Protein AF-C6IY43-F1 (afdb_monomer_lite)

Radius of gyration: 38.21 Å; chains: 1; bounding box: 103×56×92 Å

Sequence (155 aa):
MPYDRLEKKTLSSIKALTKLIGGIILEKQLAFQPDYVPDAKRKASYWRTARRNIKKHWQLHLLVIPPILFFLIFKYYPMLNAVLAFKDYNVIKGIWGSPWVGFKHFRLFFENPQFWTLVKNTIFLSGYLILAGFPIPIILALIGAFSGIFLPKQR

Secondary structure (DSSP, 8-state):
--SHHHHHHHHHHHHHHHHHHHHHHHHHHHS--------GGGGGGHHHHHHHHHHHTHHHHHHHHHHHHHHIIIIIHHHHGGGGGGB---TTTHHHHSPB-TTHHHHHHHTSTTHHHHHHHHHHHHHHHHHHHTHHHHHHHHHHHHHTTSS----

pLDDT: mean 80.48, std 13.85, range [53.03, 97.75]

Structure (mmCIF, N/CA/C/O backbone):
data_AF-C6IY43-F1
#
_entry.id   AF-C6IY43-F1
#
loop_
_atom_site.group_PDB
_atom_site.id
_atom_site.type_symbol
_atom_site.label_atom_id
_atom_site.label_alt_id
_atom_site.label_comp_id
_atom_site.label_asym_id
_atom_site.label_entity_id
_atom_site.label_seq_id
_atom_site.pdbx_PDB_ins_code
_atom_site.Cartn_x
_atom_site.Cartn_y
_atom_site.Cartn_z
_atom_site.occupancy
_atom_site.B_iso_or_equiv
_atom_site.auth_seq_id
_atom_site.auth_comp_id
_atom_site.auth_asym_id
_atom_site.auth_atom_id
_atom_site.pdbx_PDB_model_num
ATOM 1 N N . MET A 1 1 ? -64.300 6.249 -67.437 1.00 59.88 1 MET A N 1
ATOM 2 C CA . MET A 1 1 ? -63.393 5.217 -66.884 1.00 59.88 1 MET A CA 1
ATOM 3 C C . MET A 1 1 ? -61.925 5.614 -67.104 1.00 59.88 1 MET A C 1
ATOM 5 O O . MET A 1 1 ? -61.416 5.362 -68.189 1.00 59.88 1 MET A O 1
ATOM 9 N N . PRO A 1 2 ? -61.258 6.286 -66.139 1.00 59.59 2 PRO A N 1
ATOM 10 C CA . PRO A 1 2 ? -59.848 6.690 -66.263 1.00 59.59 2 PRO A CA 1
ATOM 11 C C . PRO A 1 2 ? -58.907 6.211 -65.129 1.00 59.59 2 PRO A C 1
ATOM 13 O O . PRO A 1 2 ? -57.727 6.545 -65.162 1.00 59.59 2 PRO A O 1
ATOM 16 N N . TYR A 1 3 ? -59.380 5.429 -64.149 1.00 57.50 3 TYR A N 1
ATOM 17 C CA . TYR A 1 3 ? -58.562 5.004 -62.995 1.00 57.50 3 TYR A CA 1
ATOM 18 C C . TYR A 1 3 ? -57.703 3.747 -63.252 1.00 57.50 3 TYR A C 1
ATOM 20 O O . TYR A 1 3 ? -56.604 3.628 -62.719 1.00 57.50 3 TYR A O 1
ATOM 28 N N . ASP A 1 4 ? -58.128 2.870 -64.161 1.00 67.50 4 ASP A N 1
ATOM 29 C CA . ASP A 1 4 ? -57.517 1.551 -64.411 1.00 67.50 4 ASP A CA 1
ATOM 30 C C . ASP A 1 4 ? -56.096 1.627 -65.033 1.00 67.50 4 ASP A C 1
ATOM 32 O O . ASP A 1 4 ? -55.223 0.783 -64.817 1.00 67.50 4 ASP A O 1
ATOM 36 N N . ARG A 1 5 ? -55.800 2.699 -65.790 1.00 68.38 5 ARG A N 1
ATOM 37 C CA . ARG A 1 5 ? -54.447 2.933 -66.343 1.00 68.38 5 ARG A CA 1
ATOM 38 C C . ARG A 1 5 ? -53.449 3.443 -65.306 1.00 68.38 5 ARG A C 1
ATOM 40 O O . ARG A 1 5 ? -52.252 3.205 -65.469 1.00 68.38 5 ARG A O 1
ATOM 47 N N . LEU A 1 6 ? -53.915 4.144 -64.272 1.00 65.31 6 LEU A N 1
ATOM 48 C CA . LEU A 1 6 ? -53.042 4.656 -63.215 1.00 65.31 6 LEU A CA 1
ATOM 49 C C . LEU A 1 6 ? -52.572 3.510 -62.313 1.00 65.31 6 LEU A C 1
ATOM 51 O O . LEU A 1 6 ? -51.387 3.443 -62.003 1.00 65.31 6 LEU A O 1
ATOM 55 N N . GLU A 1 7 ? -53.452 2.553 -62.014 1.00 72.56 7 GLU A N 1
ATOM 56 C CA . GLU A 1 7 ? -53.142 1.379 -61.191 1.00 72.56 7 GLU A CA 1
ATOM 57 C C . GLU A 1 7 ? -52.120 0.438 -61.849 1.00 72.56 7 GLU A C 1
ATOM 59 O O . GLU A 1 7 ? -51.151 0.009 -61.226 1.00 72.56 7 GLU A O 1
ATOM 64 N N . LYS A 1 8 ? -52.240 0.176 -63.156 1.00 72.88 8 LYS A N 1
ATOM 65 C CA . LYS A 1 8 ? -51.254 -0.663 -63.865 1.00 72.88 8 LYS A CA 1
ATOM 66 C C . LYS A 1 8 ? -49.865 -0.020 -63.908 1.00 72.88 8 LYS A C 1
ATOM 68 O O . LYS A 1 8 ? -48.855 -0.721 -63.813 1.00 72.88 8 LYS A O 1
ATOM 73 N N . LYS A 1 9 ? -49.799 1.313 -64.014 1.00 72.19 9 LYS A N 1
ATOM 74 C CA . LYS A 1 9 ? -48.530 2.056 -64.021 1.00 72.19 9 LYS A CA 1
ATOM 75 C C . LYS A 1 9 ? -47.888 2.077 -62.630 1.00 72.19 9 LYS A C 1
ATOM 77 O O . LYS A 1 9 ? -46.685 1.842 -62.531 1.00 72.19 9 LYS A O 1
ATOM 82 N N . THR A 1 10 ? -48.670 2.269 -61.565 1.00 75.00 10 THR A N 1
ATOM 83 C CA . THR A 1 10 ? -48.164 2.216 -60.183 1.00 75.00 10 THR A CA 1
ATOM 84 C C . THR A 1 10 ? -47.710 0.811 -59.801 1.00 75.00 10 THR A C 1
ATOM 86 O O . THR A 1 10 ? -46.623 0.664 -59.250 1.00 75.00 10 THR A O 1
ATOM 89 N N . LEU A 1 11 ? -48.451 -0.235 -60.174 1.00 74.69 11 LEU A N 1
ATOM 90 C CA . LEU A 1 11 ? -48.066 -1.627 -59.919 1.00 74.69 11 LEU A CA 1
ATOM 91 C C . LEU A 1 11 ? -46.779 -2.029 -60.654 1.00 74.69 11 LEU A C 1
ATOM 93 O O . LEU A 1 11 ? -45.946 -2.743 -60.093 1.00 74.69 11 LEU A O 1
ATOM 97 N N . SER A 1 12 ? -46.574 -1.537 -61.880 1.00 75.69 12 SER A N 1
ATOM 98 C CA . SER A 1 12 ? -45.318 -1.738 -62.615 1.00 75.69 12 SER A CA 1
ATOM 99 C C . SER A 1 12 ? -44.142 -1.040 -61.929 1.00 75.69 12 SER A C 1
ATOM 101 O O . SER A 1 12 ? -43.067 -1.628 -61.814 1.00 75.69 12 SER A O 1
ATOM 103 N N . SER A 1 13 ? -44.334 0.188 -61.440 1.00 74.06 13 SER A N 1
ATOM 104 C CA . SER A 1 13 ? -43.310 0.914 -60.680 1.00 74.06 13 SER A CA 1
ATOM 105 C C . SER A 1 13 ? -43.016 0.254 -59.331 1.00 74.06 13 SER A C 1
ATOM 107 O O . SER A 1 13 ? -41.853 0.139 -58.961 1.00 74.06 13 SER A O 1
ATOM 109 N N . ILE A 1 14 ? -44.030 -0.260 -58.629 1.00 73.06 14 ILE A N 1
ATOM 110 C CA . ILE A 1 14 ? -43.859 -0.992 -57.365 1.00 73.06 14 ILE A CA 1
ATOM 111 C C . ILE A 1 14 ? -43.086 -2.294 -57.596 1.00 73.06 14 ILE A C 1
ATOM 113 O O . ILE A 1 14 ? -42.147 -2.566 -56.849 1.00 73.06 14 ILE A O 1
ATOM 117 N N . LYS A 1 15 ? -43.404 -3.063 -58.650 1.00 75.56 15 LYS A N 1
ATOM 118 C CA . LYS A 1 15 ? -42.640 -4.265 -59.044 1.00 75.56 15 LYS A CA 1
ATOM 119 C C . LYS A 1 15 ? -41.202 -3.943 -59.441 1.00 75.56 15 LYS A C 1
ATOM 121 O O . LYS A 1 15 ? -40.290 -4.689 -59.092 1.00 75.56 15 LYS A O 1
ATOM 126 N N . ALA A 1 16 ? -40.985 -2.839 -60.155 1.00 77.94 16 ALA A N 1
ATOM 127 C CA . ALA A 1 16 ? -39.644 -2.390 -60.513 1.00 77.94 16 ALA A CA 1
ATOM 128 C C . ALA A 1 16 ? -38.839 -2.008 -59.264 1.00 77.94 16 ALA A C 1
ATOM 130 O O . ALA A 1 16 ? -37.708 -2.458 -59.119 1.00 77.94 16 ALA A O 1
ATOM 131 N N . LEU A 1 17 ? -39.436 -1.269 -58.323 1.00 71.69 17 LEU A N 1
ATOM 132 C CA . LEU A 1 17 ? -38.800 -0.893 -57.059 1.00 71.69 17 LEU A CA 1
ATOM 133 C C . LEU A 1 17 ? -38.534 -2.101 -56.154 1.00 71.69 17 LEU A C 1
ATOM 135 O O . LEU A 1 17 ? -37.454 -2.186 -55.584 1.00 71.69 17 LEU A O 1
ATOM 139 N N . THR A 1 18 ? -39.445 -3.076 -56.071 1.00 71.50 18 THR A N 1
ATOM 140 C CA . THR A 1 18 ? -39.188 -4.327 -55.327 1.00 71.50 18 THR A CA 1
ATOM 141 C C . THR A 1 18 ? -38.091 -5.163 -55.975 1.00 71.50 18 THR A C 1
ATOM 143 O O . THR A 1 18 ? -37.286 -5.751 -55.259 1.00 71.50 18 THR A O 1
ATOM 146 N N . LYS A 1 19 ? -37.989 -5.179 -57.309 1.00 76.62 19 LYS A N 1
ATOM 147 C CA . LYS A 1 19 ? -36.890 -5.849 -58.020 1.00 76.62 19 LYS A CA 1
ATOM 148 C C . LYS A 1 19 ? -35.551 -5.126 -57.836 1.00 76.62 19 LYS A C 1
ATOM 150 O O . LYS A 1 19 ? -34.524 -5.786 -57.736 1.00 76.62 19 LYS A O 1
ATOM 155 N N . LEU A 1 20 ? -35.559 -3.795 -57.756 1.00 75.94 20 LEU A N 1
ATOM 156 C CA . LEU A 1 20 ? -34.362 -2.966 -57.582 1.00 75.94 20 LEU A CA 1
ATOM 157 C C . LEU A 1 20 ? -33.853 -3.022 -56.129 1.00 75.94 20 LEU A C 1
ATOM 159 O O . LEU A 1 20 ? -32.679 -3.292 -55.901 1.00 75.94 20 LEU A O 1
ATOM 163 N N . ILE A 1 21 ? -34.748 -2.890 -55.143 1.00 70.12 21 ILE A N 1
ATOM 164 C CA . ILE A 1 21 ? -34.440 -3.069 -53.713 1.00 70.12 21 ILE A CA 1
ATOM 165 C C . ILE A 1 21 ? -34.032 -4.524 -53.436 1.00 70.12 21 ILE A C 1
ATOM 167 O O . ILE A 1 21 ? -33.024 -4.766 -52.777 1.00 70.12 21 ILE A O 1
ATOM 171 N N . GLY A 1 22 ? -34.766 -5.494 -53.991 1.00 68.12 22 GLY A N 1
ATOM 172 C CA . GLY A 1 22 ? -34.447 -6.918 -53.886 1.00 68.12 22 GLY A CA 1
ATOM 173 C C . GLY A 1 22 ? -33.104 -7.273 -54.525 1.00 68.12 22 GLY A C 1
ATOM 174 O O . GLY A 1 22 ? -32.345 -8.029 -53.930 1.00 68.12 22 GLY A O 1
ATOM 175 N N . GLY A 1 23 ? -32.767 -6.680 -55.676 1.00 67.69 23 GLY A N 1
ATOM 176 C CA . GLY A 1 23 ? -31.478 -6.862 -56.351 1.00 67.69 23 GLY A CA 1
ATOM 177 C C . GLY A 1 23 ? -30.293 -6.314 -55.553 1.00 67.69 23 GLY A C 1
ATOM 178 O O . GLY A 1 23 ? -29.275 -6.989 -55.452 1.00 67.69 23 GLY A O 1
ATOM 179 N N . ILE A 1 24 ? -30.445 -5.153 -54.905 1.00 64.94 24 ILE A N 1
ATOM 180 C CA . ILE A 1 24 ? -29.403 -4.567 -54.040 1.00 64.94 24 ILE A CA 1
ATOM 181 C C . ILE A 1 24 ? -29.195 -5.405 -52.766 1.00 64.94 24 ILE A C 1
ATOM 183 O O . ILE A 1 24 ? -28.064 -5.567 -52.304 1.00 64.94 24 ILE A O 1
ATOM 187 N N . ILE A 1 25 ? -30.270 -5.959 -52.193 1.00 64.25 25 ILE A N 1
ATOM 188 C CA . ILE A 1 25 ? -30.193 -6.829 -51.009 1.00 64.25 25 ILE A CA 1
ATOM 189 C C . ILE A 1 25 ? -29.580 -8.194 -51.371 1.00 64.25 25 ILE A C 1
ATOM 191 O O . ILE A 1 25 ? -28.762 -8.705 -50.605 1.00 64.25 25 ILE A O 1
ATOM 195 N N . LEU A 1 26 ? -29.908 -8.758 -52.544 1.00 61.22 26 LEU A N 1
ATOM 196 C CA . LEU A 1 26 ? -29.328 -10.021 -53.022 1.00 61.22 26 LEU A CA 1
ATOM 197 C C . LEU A 1 26 ? -27.845 -9.883 -53.406 1.00 61.22 26 LEU A C 1
ATOM 199 O O . LEU A 1 26 ? -27.054 -10.757 -53.060 1.00 61.22 26 LEU A O 1
ATOM 203 N N . GLU A 1 27 ? -27.440 -8.789 -54.063 1.00 61.12 27 GLU A N 1
ATOM 204 C CA . GLU A 1 27 ? -26.022 -8.543 -54.375 1.00 61.12 27 GLU A CA 1
ATOM 205 C C . GLU A 1 27 ? -25.181 -8.361 -53.109 1.00 61.12 27 GLU A C 1
ATOM 207 O O . GLU A 1 27 ? -24.091 -8.925 -53.004 1.00 61.12 27 GLU A O 1
ATOM 212 N N . LYS A 1 28 ? -25.695 -7.637 -52.103 1.00 59.78 28 LYS A N 1
ATOM 213 C CA . LYS A 1 28 ? -24.995 -7.497 -50.817 1.00 59.78 28 LYS A CA 1
ATOM 214 C C . LYS A 1 28 ? -24.848 -8.821 -50.065 1.00 59.78 28 LYS A C 1
ATOM 216 O O . LYS A 1 28 ? -23.889 -8.973 -49.314 1.00 59.78 28 LYS A O 1
ATOM 221 N N . GLN A 1 29 ? -25.757 -9.774 -50.266 1.00 59.38 29 GLN A N 1
ATOM 222 C CA . GLN A 1 29 ? -25.625 -11.130 -49.728 1.00 59.38 29 GLN A CA 1
ATOM 223 C C . GLN A 1 29 ? -24.586 -11.960 -50.497 1.00 59.38 29 GLN A C 1
ATOM 225 O O . GLN A 1 29 ? -23.866 -12.727 -49.867 1.00 59.38 29 GLN A O 1
ATOM 230 N N . LEU A 1 30 ? -24.452 -11.782 -51.818 1.00 58.88 30 LEU A N 1
ATOM 231 C CA . LEU A 1 30 ? -23.455 -12.502 -52.625 1.00 58.88 30 LEU A CA 1
ATOM 232 C C . LEU A 1 30 ? -22.019 -11.983 -52.417 1.00 58.88 30 LEU A C 1
ATOM 234 O O . LEU A 1 30 ? -21.069 -12.757 -52.512 1.00 58.88 30 LEU A O 1
ATOM 238 N N . ALA A 1 31 ? -21.862 -10.691 -52.109 1.00 57.38 31 ALA A N 1
ATOM 239 C CA . ALA A 1 31 ? -20.571 -10.074 -51.785 1.00 57.38 31 ALA A CA 1
ATOM 240 C C . ALA A 1 31 ? -20.103 -10.355 -50.343 1.00 57.38 31 ALA A C 1
ATOM 242 O O . ALA A 1 31 ? -18.929 -10.167 -50.026 1.00 57.38 31 ALA A O 1
ATOM 243 N N . PHE A 1 32 ? -20.995 -10.823 -49.464 1.00 57.44 32 PHE A N 1
ATOM 244 C CA . PHE A 1 32 ? -20.638 -11.301 -48.131 1.00 57.44 32 PHE A CA 1
ATOM 245 C C . PHE A 1 32 ? -20.269 -12.786 -48.213 1.00 57.44 32 PHE A C 1
ATOM 247 O O . PHE A 1 32 ? -21.031 -13.654 -47.796 1.00 57.44 32 PHE A O 1
ATOM 254 N N . GLN A 1 33 ? -19.096 -13.087 -48.776 1.00 64.62 33 GLN A N 1
ATOM 255 C CA . GLN A 1 33 ? -18.444 -14.366 -48.512 1.00 64.62 33 GLN A CA 1
ATOM 256 C C . GLN A 1 33 ? -17.780 -14.269 -47.135 1.00 64.62 33 GLN A C 1
ATOM 258 O O . GLN A 1 33 ? -16.824 -13.508 -46.977 1.00 64.62 33 GLN A O 1
ATOM 263 N N . PRO A 1 34 ? -18.270 -14.970 -46.100 1.00 61.03 34 PRO A N 1
ATOM 264 C CA . PRO A 1 34 ? -17.551 -15.022 -44.844 1.00 61.03 34 PRO A CA 1
ATOM 265 C C . PRO A 1 34 ? -16.296 -15.878 -45.052 1.00 61.03 34 PRO A C 1
ATOM 267 O O . PRO A 1 34 ? -16.340 -17.096 -44.903 1.00 61.03 34 PRO A O 1
ATOM 270 N N . ASP A 1 35 ? -15.150 -15.238 -45.295 1.00 63.03 35 ASP A N 1
ATOM 271 C CA . ASP A 1 35 ? -13.809 -15.857 -45.253 1.00 63.03 35 ASP A CA 1
ATOM 272 C C . ASP A 1 35 ? -13.421 -16.357 -43.841 1.00 63.03 35 ASP A C 1
ATOM 274 O O . ASP A 1 35 ? -12.276 -16.708 -43.552 1.00 63.03 35 ASP A O 1
ATOM 278 N N . TYR A 1 36 ? -14.387 -16.396 -42.924 1.00 58.00 36 TYR A N 1
ATOM 279 C CA . TYR A 1 36 ? -14.241 -16.835 -41.554 1.00 58.00 36 TYR A CA 1
ATOM 280 C C . TYR A 1 36 ? -15.222 -17.973 -41.265 1.00 58.00 36 TYR A C 1
ATOM 282 O O . TYR A 1 36 ? -16.343 -17.767 -40.797 1.00 58.00 36 TYR A O 1
ATOM 290 N N . VAL A 1 37 ? -14.763 -19.201 -41.506 1.00 65.00 37 VAL A N 1
ATOM 291 C CA . VAL A 1 37 ? -15.343 -20.408 -40.912 1.00 65.00 37 VAL A CA 1
ATOM 292 C C . VAL A 1 37 ? -14.508 -20.718 -39.666 1.00 65.00 37 VAL A C 1
ATOM 294 O O . VAL A 1 37 ? -13.367 -21.168 -39.803 1.00 65.00 37 VAL A O 1
ATOM 297 N N . PRO A 1 38 ? -14.994 -20.447 -38.441 1.00 63.09 38 PRO A N 1
ATOM 298 C CA . PRO A 1 38 ? -14.256 -20.824 -37.248 1.00 63.09 38 PRO A CA 1
ATOM 299 C C . PRO A 1 38 ? -14.148 -22.352 -37.194 1.00 63.09 38 PRO A C 1
ATOM 301 O O . PRO A 1 38 ? -15.134 -23.052 -36.969 1.00 63.09 38 PRO A O 1
ATOM 304 N N . ASP A 1 39 ? -12.935 -22.866 -37.416 1.00 65.06 39 ASP A N 1
ATOM 305 C CA . ASP A 1 39 ? -12.599 -24.285 -37.298 1.00 65.06 39 ASP A CA 1
ATOM 306 C C . ASP A 1 39 ? -12.901 -24.778 -35.873 1.00 65.06 39 ASP A C 1
ATOM 308 O O . ASP A 1 39 ? -12.120 -24.613 -34.928 1.00 65.06 39 ASP A O 1
ATOM 312 N N . ALA A 1 40 ? -14.071 -25.395 -35.715 1.00 62.72 40 ALA A N 1
ATOM 313 C CA . ALA A 1 40 ? -14.571 -25.916 -34.449 1.00 62.72 40 ALA A CA 1
ATOM 314 C C . ALA A 1 40 ? -13.685 -27.037 -33.865 1.00 62.72 40 ALA A C 1
ATOM 316 O O . ALA A 1 40 ? -13.839 -27.394 -32.694 1.00 62.72 40 ALA A O 1
ATOM 317 N N . LYS A 1 41 ? -12.720 -27.572 -34.632 1.00 55.88 41 LYS A 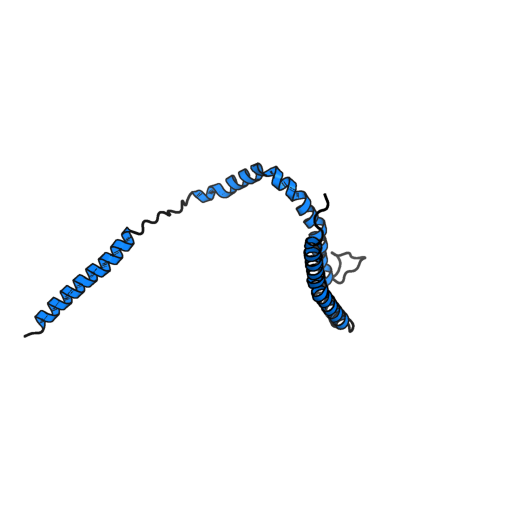N 1
ATOM 318 C CA . LYS A 1 41 ? -11.825 -28.659 -34.199 1.00 55.88 41 LYS A CA 1
ATOM 319 C C . LYS A 1 41 ? -10.555 -28.180 -33.484 1.00 55.88 41 LYS A C 1
ATOM 321 O O . LYS A 1 41 ? -9.835 -28.993 -32.900 1.00 55.88 41 LYS A O 1
ATOM 326 N N . ARG A 1 42 ? -10.302 -26.868 -33.411 1.00 57.12 42 ARG A N 1
ATOM 327 C CA . ARG A 1 42 ? -9.065 -26.302 -32.833 1.00 57.12 42 ARG A CA 1
ATOM 328 C C . ARG A 1 42 ? -9.034 -26.168 -31.301 1.00 57.12 42 ARG A C 1
ATOM 330 O O . ARG A 1 42 ? -8.032 -25.710 -30.753 1.00 57.12 42 ARG A O 1
ATOM 337 N N . LYS A 1 43 ? -10.079 -26.589 -30.575 1.00 55.19 43 LYS A N 1
ATOM 338 C CA . LYS A 1 43 ? -10.119 -26.507 -29.095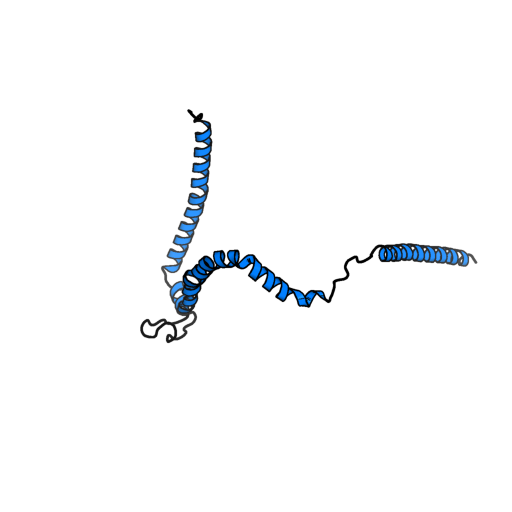 1.00 55.19 43 LYS A CA 1
ATOM 339 C C . LYS A 1 43 ? -9.243 -27.549 -28.385 1.00 55.19 43 LYS A C 1
ATOM 341 O O . LYS A 1 43 ? -8.771 -27.296 -27.279 1.00 55.19 43 LYS A O 1
ATOM 346 N N . ALA A 1 44 ? -8.949 -28.685 -29.019 1.00 57.03 44 ALA A N 1
ATOM 347 C CA . ALA A 1 44 ? -8.218 -29.787 -28.378 1.00 57.03 44 ALA A CA 1
ATOM 348 C C . ALA A 1 44 ? -6.696 -29.549 -28.223 1.00 57.03 44 ALA A C 1
ATOM 350 O O . ALA A 1 44 ? -6.009 -30.341 -27.576 1.00 57.03 44 ALA A O 1
ATOM 351 N N . SER A 1 45 ? -6.151 -28.463 -28.788 1.00 59.88 45 SER A N 1
ATOM 352 C CA . SER A 1 45 ? -4.699 -28.224 -28.870 1.00 59.88 45 SER A CA 1
ATOM 353 C C . SER A 1 45 ? -4.198 -27.006 -28.078 1.00 59.88 45 SER A C 1
ATOM 355 O O . SER A 1 45 ? -3.034 -26.634 -28.197 1.00 59.88 45 SER A O 1
ATOM 357 N N . TYR A 1 46 ? -5.012 -26.372 -27.229 1.00 66.38 46 TYR A N 1
ATOM 358 C CA . TYR A 1 46 ? -4.514 -25.257 -26.407 1.00 66.38 46 TYR A CA 1
ATOM 359 C C . TYR A 1 46 ? -3.559 -25.748 -25.304 1.00 66.38 46 TYR A C 1
ATOM 361 O O . TYR A 1 46 ? -2.418 -25.303 -25.216 1.00 66.38 46 TYR A O 1
ATOM 369 N N . TRP A 1 47 ? -3.965 -26.766 -24.539 1.00 65.94 47 TRP A N 1
ATOM 370 C CA . TRP A 1 47 ? -3.183 -27.299 -23.413 1.00 65.94 47 TRP A CA 1
ATOM 371 C C . TRP A 1 47 ? -1.900 -28.032 -23.832 1.00 65.94 47 TRP A C 1
ATOM 373 O O . TRP A 1 47 ? -0.877 -27.934 -23.152 1.00 65.94 47 TRP A O 1
ATOM 383 N N . ARG A 1 48 ? -1.912 -28.733 -24.977 1.00 70.00 48 ARG A N 1
ATOM 384 C CA . ARG A 1 48 ? -0.708 -29.395 -25.517 1.00 70.00 48 ARG A CA 1
ATOM 385 C C . ARG A 1 48 ? 0.305 -28.381 -26.042 1.00 70.00 48 ARG A C 1
ATOM 387 O O . ARG A 1 48 ? 1.500 -28.539 -25.795 1.00 70.00 48 ARG A O 1
ATOM 394 N N . THR A 1 49 ? -0.166 -27.333 -26.716 1.00 69.12 49 THR A N 1
ATOM 395 C CA . THR A 1 49 ? 0.698 -26.268 -27.245 1.00 69.12 49 THR A CA 1
ATOM 396 C C . THR A 1 49 ? 1.243 -25.393 -26.115 1.00 69.12 49 THR A C 1
ATOM 398 O O . THR A 1 49 ? 2.441 -25.123 -26.086 1.00 69.12 49 THR A O 1
ATOM 401 N N . ALA A 1 50 ? 0.424 -25.069 -25.107 1.00 71.38 50 ALA A N 1
ATOM 402 C CA . ALA A 1 50 ? 0.858 -24.366 -23.899 1.00 71.38 50 ALA A CA 1
ATOM 403 C C . ALA A 1 50 ? 1.955 -25.135 -23.143 1.00 71.38 50 ALA A C 1
ATOM 405 O O . ALA A 1 50 ? 2.995 -24.568 -22.818 1.00 71.38 50 ALA A O 1
ATOM 406 N N . ARG A 1 51 ? 1.793 -26.453 -22.940 1.00 76.31 51 ARG A N 1
ATOM 407 C CA . ARG A 1 51 ? 2.815 -27.284 -22.276 1.00 76.31 51 ARG A CA 1
ATOM 408 C C . ARG A 1 51 ? 4.114 -27.386 -23.082 1.00 76.31 51 ARG A C 1
ATOM 410 O O . ARG A 1 51 ? 5.190 -27.447 -22.488 1.00 76.31 51 ARG A O 1
ATOM 417 N N . ARG A 1 52 ? 4.035 -27.390 -24.420 1.00 71.81 52 ARG A N 1
ATOM 418 C CA . ARG A 1 52 ? 5.215 -27.340 -25.304 1.00 71.81 52 ARG A CA 1
ATOM 419 C C . ARG A 1 52 ? 5.952 -26.006 -25.181 1.00 71.81 52 ARG A C 1
ATOM 421 O O . ARG A 1 52 ? 7.173 -26.012 -25.067 1.00 71.81 52 ARG A O 1
ATOM 428 N N . ASN A 1 53 ? 5.220 -24.896 -25.132 1.00 72.75 53 ASN A N 1
ATOM 429 C CA . ASN A 1 53 ? 5.795 -23.557 -25.009 1.00 72.75 53 ASN A CA 1
ATOM 430 C C . ASN A 1 53 ? 6.434 -23.320 -23.632 1.00 72.75 53 ASN A C 1
ATOM 432 O O . ASN A 1 53 ? 7.545 -22.807 -23.569 1.00 72.75 53 ASN A O 1
ATOM 436 N N . ILE A 1 54 ? 5.803 -23.782 -22.546 1.00 78.44 54 ILE A N 1
ATOM 437 C CA . ILE A 1 54 ? 6.372 -23.703 -21.186 1.00 78.44 54 ILE A CA 1
ATOM 438 C C . ILE A 1 54 ? 7.690 -24.483 -21.096 1.00 78.44 54 ILE A C 1
ATOM 440 O O . ILE A 1 54 ? 8.668 -23.990 -20.540 1.00 78.44 54 ILE A O 1
ATOM 444 N N . LYS A 1 55 ? 7.752 -25.685 -21.689 1.00 78.25 55 LYS A N 1
ATOM 445 C CA . LYS A 1 55 ? 9.001 -26.461 -21.750 1.00 78.25 55 LYS A CA 1
ATOM 446 C C . LYS A 1 55 ? 10.070 -25.785 -22.613 1.00 78.25 55 LYS A C 1
ATOM 448 O O . LYS A 1 55 ? 11.241 -25.833 -22.257 1.00 78.25 55 LYS A O 1
ATOM 453 N N . LYS A 1 56 ? 9.679 -25.153 -23.726 1.00 80.50 56 LYS A N 1
ATOM 454 C CA . LYS A 1 56 ? 10.596 -24.445 -24.635 1.00 80.50 56 LYS A CA 1
ATOM 455 C C . LYS A 1 56 ? 11.218 -23.199 -23.991 1.00 80.50 56 LYS A C 1
ATOM 457 O O . LYS A 1 56 ? 12.354 -22.872 -24.307 1.00 80.50 56 LYS A O 1
ATOM 462 N N . HIS A 1 57 ? 10.505 -22.538 -23.077 1.00 84.88 57 HIS A N 1
ATOM 463 C CA . HIS A 1 57 ? 10.949 -21.316 -22.391 1.00 84.88 57 HIS A CA 1
ATOM 464 C C . HIS A 1 57 ? 11.246 -21.533 -20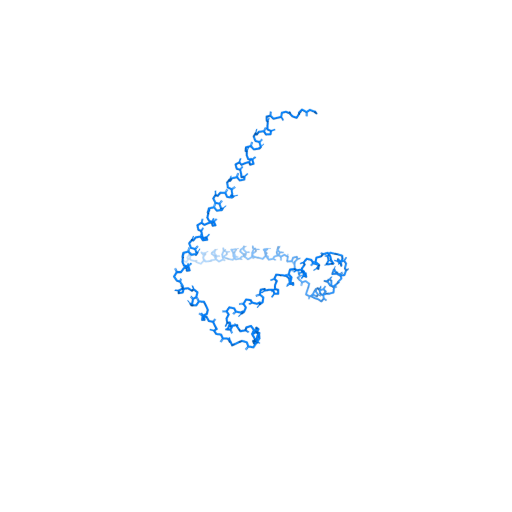.897 1.00 84.88 57 HIS A C 1
ATOM 466 O O . HIS A 1 57 ? 11.072 -20.629 -20.079 1.00 84.88 57 HIS A O 1
ATOM 472 N N . TRP A 1 58 ? 11.727 -22.724 -20.527 1.00 84.44 58 TRP A N 1
ATOM 473 C CA . TRP A 1 58 ? 12.077 -23.068 -19.143 1.00 84.44 58 TRP A CA 1
ATOM 474 C C . TRP A 1 58 ? 13.074 -22.083 -18.505 1.00 84.44 58 TRP A C 1
ATOM 476 O O . TRP A 1 58 ? 12.901 -21.724 -17.343 1.00 84.44 58 TRP A O 1
ATOM 486 N N . GLN A 1 59 ? 14.071 -21.592 -19.256 1.00 89.12 59 GLN A N 1
ATOM 487 C CA . GLN A 1 59 ? 15.067 -20.650 -18.720 1.00 89.12 59 GLN A CA 1
ATOM 488 C C . GLN A 1 59 ? 14.439 -19.317 -18.289 1.00 89.12 59 GLN A C 1
ATOM 490 O O . GLN A 1 59 ? 14.831 -18.755 -17.270 1.00 89.12 59 GLN A O 1
ATOM 495 N N . LEU A 1 60 ? 13.436 -18.831 -19.031 1.00 87.25 60 LEU A N 1
ATOM 496 C CA . LEU A 1 60 ? 12.721 -17.600 -18.689 1.00 87.25 60 LEU A CA 1
ATOM 497 C C . LEU A 1 60 ? 11.924 -17.781 -17.394 1.00 87.25 60 LEU A C 1
ATOM 499 O O . LEU A 1 60 ? 11.946 -16.915 -16.524 1.00 87.25 60 LEU A O 1
ATOM 503 N N . HIS A 1 61 ? 11.259 -18.928 -17.237 1.00 88.12 61 HIS A N 1
ATOM 504 C CA . HIS A 1 61 ? 10.554 -19.251 -16.000 1.00 88.12 61 HIS A CA 1
ATOM 505 C C . HIS A 1 61 ? 11.521 -19.377 -14.816 1.00 88.12 61 HIS A C 1
ATOM 507 O O . HIS A 1 61 ? 11.237 -18.825 -13.758 1.00 88.12 61 HIS A O 1
ATOM 513 N N . LEU A 1 62 ? 12.683 -20.015 -14.997 1.00 92.69 62 LEU A N 1
ATOM 514 C CA . LEU A 1 62 ? 13.704 -20.132 -13.953 1.00 92.69 62 LEU A CA 1
ATOM 515 C C . LEU A 1 62 ? 14.239 -18.765 -13.498 1.00 92.69 62 LEU A C 1
ATOM 517 O O . LEU A 1 62 ? 14.466 -18.578 -12.311 1.00 92.69 62 LEU A O 1
ATOM 521 N N . LEU A 1 63 ? 14.399 -17.803 -14.411 1.00 94.06 63 LEU A N 1
ATOM 522 C CA . LEU A 1 63 ? 14.831 -16.441 -14.074 1.00 94.06 63 LEU A CA 1
ATOM 523 C C . LEU A 1 63 ? 13.774 -15.684 -13.250 1.00 94.06 63 LEU A C 1
ATOM 525 O O . LEU A 1 63 ? 14.103 -14.909 -12.356 1.00 94.06 63 LEU A O 1
ATOM 529 N N . VAL A 1 64 ? 12.496 -15.908 -13.555 1.00 94.75 64 VAL A N 1
ATOM 530 C CA . VAL A 1 64 ? 11.366 -15.194 -12.942 1.00 94.75 64 VAL A CA 1
ATOM 531 C C . VAL A 1 64 ? 10.912 -15.837 -11.622 1.00 94.75 64 VAL A C 1
ATOM 533 O O . VAL A 1 64 ? 10.343 -15.160 -10.766 1.00 94.75 64 VAL A O 1
ATOM 536 N N . ILE A 1 65 ? 11.189 -17.125 -11.406 1.00 95.19 65 ILE A N 1
ATOM 537 C CA . ILE A 1 65 ? 10.809 -17.843 -10.180 1.00 95.19 65 ILE A CA 1
ATOM 538 C C . ILE A 1 65 ? 11.417 -17.215 -8.908 1.00 95.19 65 ILE A C 1
ATOM 540 O O . ILE A 1 65 ? 10.642 -16.949 -7.990 1.00 95.19 65 ILE A O 1
ATOM 544 N N . PRO A 1 66 ? 12.734 -16.935 -8.813 1.00 95.31 66 PRO A N 1
ATOM 545 C CA . PRO A 1 66 ? 13.334 -16.358 -7.612 1.00 95.31 66 PRO A CA 1
ATOM 546 C C . PRO A 1 66 ? 12.701 -15.033 -7.160 1.00 95.31 66 PRO A C 1
ATOM 548 O O . PRO A 1 66 ? 12.319 -14.954 -5.990 1.00 95.31 66 PRO A O 1
ATOM 551 N N . PRO A 1 67 ? 12.512 -14.008 -8.023 1.00 95.69 67 PRO A N 1
ATOM 552 C CA . PRO A 1 67 ? 11.862 -12.776 -7.590 1.00 95.69 67 PRO A CA 1
ATOM 553 C C . PRO A 1 67 ? 10.397 -13.002 -7.201 1.00 95.69 67 PRO A C 1
ATOM 555 O O . PRO A 1 67 ? 9.959 -12.454 -6.194 1.00 95.69 67 PRO A O 1
ATOM 558 N N . ILE A 1 68 ? 9.640 -13.841 -7.922 1.00 96.44 68 ILE A N 1
ATOM 559 C CA . ILE A 1 68 ? 8.250 -14.154 -7.543 1.00 96.44 68 ILE A CA 1
ATOM 560 C C . ILE A 1 68 ? 8.191 -14.818 -6.168 1.00 96.44 68 ILE A C 1
ATOM 562 O O . ILE A 1 68 ? 7.381 -14.428 -5.327 1.00 96.44 68 ILE A O 1
ATOM 566 N N . LEU A 1 69 ? 9.048 -15.809 -5.931 1.00 96.69 69 LEU A N 1
ATOM 567 C CA . LEU A 1 69 ? 9.092 -16.528 -4.667 1.00 96.69 69 LEU A CA 1
ATOM 568 C C . LEU A 1 69 ? 9.471 -15.588 -3.518 1.00 96.69 69 LEU A C 1
ATOM 570 O O . LEU A 1 69 ? 8.842 -15.621 -2.462 1.00 96.69 69 LEU A O 1
ATOM 574 N N . PHE A 1 70 ? 10.429 -14.691 -3.759 1.00 96.12 70 PHE A N 1
ATOM 575 C CA . PHE A 1 70 ? 10.779 -13.629 -2.824 1.00 96.12 70 PHE A CA 1
ATOM 576 C C . PHE A 1 70 ? 9.569 -12.741 -2.496 1.00 96.12 70 PHE A C 1
ATOM 578 O O . PHE A 1 70 ? 9.263 -12.529 -1.324 1.00 96.12 70 PHE A O 1
ATOM 585 N N . PHE A 1 71 ? 8.824 -12.264 -3.498 1.00 96.31 71 PHE A N 1
ATOM 586 C CA . PHE A 1 71 ? 7.611 -11.476 -3.255 1.00 96.31 71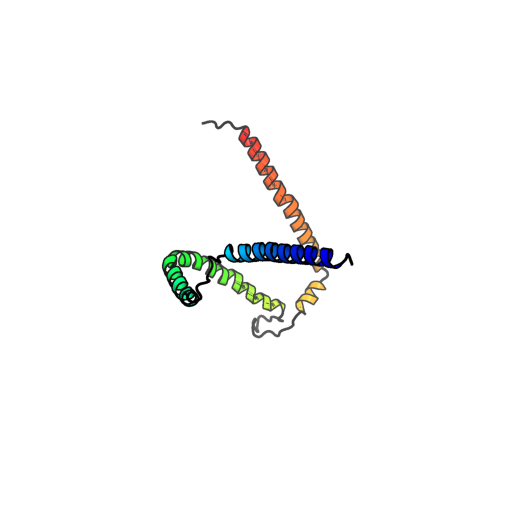 PHE A CA 1
ATOM 587 C C . PHE A 1 71 ? 6.552 -12.257 -2.470 1.00 96.31 71 PHE A C 1
ATOM 589 O O . PHE A 1 71 ? 5.925 -11.691 -1.572 1.00 96.31 71 PHE A O 1
ATOM 596 N N . LEU A 1 72 ? 6.360 -13.545 -2.764 1.00 96.25 72 LEU A N 1
ATOM 597 C CA . LEU A 1 72 ? 5.395 -14.375 -2.045 1.00 96.25 72 LEU A CA 1
ATOM 598 C C . LEU A 1 72 ? 5.741 -14.482 -0.555 1.00 96.25 72 LEU A C 1
ATOM 600 O O . LEU A 1 72 ? 4.888 -14.251 0.300 1.00 96.25 72 LEU A O 1
ATOM 604 N N . ILE A 1 73 ? 6.998 -14.800 -0.249 1.00 96.25 73 ILE A N 1
ATOM 605 C CA . ILE A 1 73 ? 7.447 -15.059 1.122 1.00 96.25 73 ILE A CA 1
ATOM 606 C C . ILE A 1 73 ? 7.595 -13.758 1.914 1.00 96.25 73 ILE A C 1
ATOM 608 O O . ILE A 1 73 ? 7.208 -13.701 3.074 1.00 96.25 73 ILE A O 1
ATOM 612 N N . PHE A 1 74 ? 8.136 -12.698 1.315 1.00 95.25 74 PHE A N 1
ATOM 613 C CA . PHE A 1 74 ? 8.470 -11.484 2.064 1.00 95.25 74 PHE A CA 1
ATOM 614 C C . PHE A 1 74 ? 7.416 -10.382 1.979 1.00 95.25 74 PHE A C 1
ATOM 616 O O . PHE A 1 74 ? 7.402 -9.510 2.841 1.00 95.25 74 PHE A O 1
ATOM 623 N N . LYS A 1 75 ? 6.526 -10.390 0.978 1.00 92.69 75 LYS A N 1
ATOM 624 C CA . LYS A 1 75 ? 5.438 -9.400 0.887 1.00 92.69 75 LYS A CA 1
ATOM 625 C C . LYS A 1 75 ? 4.066 -10.006 1.139 1.00 92.69 75 LYS A C 1
ATOM 627 O O . LYS A 1 75 ? 3.341 -9.498 1.987 1.00 92.69 75 LYS A O 1
ATOM 632 N N . TYR A 1 76 ? 3.714 -11.095 0.456 1.00 94.44 76 TYR A N 1
ATOM 633 C CA . TYR A 1 76 ? 2.366 -11.664 0.581 1.00 94.44 76 TYR A CA 1
ATOM 634 C C . TYR A 1 76 ? 2.151 -12.399 1.902 1.00 94.44 76 TYR A C 1
ATOM 636 O O . TYR A 1 76 ? 1.103 -12.231 2.521 1.00 94.44 76 TYR A O 1
ATOM 644 N N . TYR A 1 77 ? 3.136 -13.166 2.372 1.00 93.25 77 TYR A N 1
ATOM 645 C CA . TYR A 1 77 ? 3.001 -13.883 3.638 1.00 93.25 77 TYR A CA 1
ATOM 646 C C . TYR A 1 77 ? 2.808 -12.937 4.840 1.00 93.25 77 TYR A C 1
ATOM 648 O O . TYR A 1 77 ? 1.850 -13.146 5.585 1.00 93.25 77 TYR A O 1
ATOM 656 N N . PRO A 1 78 ? 3.584 -11.842 5.020 1.00 91.50 78 PRO A N 1
ATOM 657 C CA . PRO A 1 78 ? 3.302 -10.877 6.083 1.00 91.50 78 PRO A CA 1
ATOM 658 C C . PRO A 1 78 ? 1.917 -10.234 5.980 1.00 91.50 78 PRO A C 1
ATOM 660 O O . PRO A 1 78 ? 1.289 -10.003 7.011 1.00 91.50 78 PRO A O 1
ATOM 663 N N . MET A 1 79 ? 1.405 -10.001 4.766 1.00 91.75 79 MET A N 1
ATOM 664 C CA . MET A 1 79 ? 0.064 -9.441 4.565 1.00 91.75 79 MET A CA 1
ATOM 665 C C . MET A 1 79 ? -1.060 -10.370 5.039 1.00 91.75 79 MET A C 1
ATOM 667 O O . MET A 1 79 ? -2.113 -9.872 5.430 1.00 91.75 79 MET A O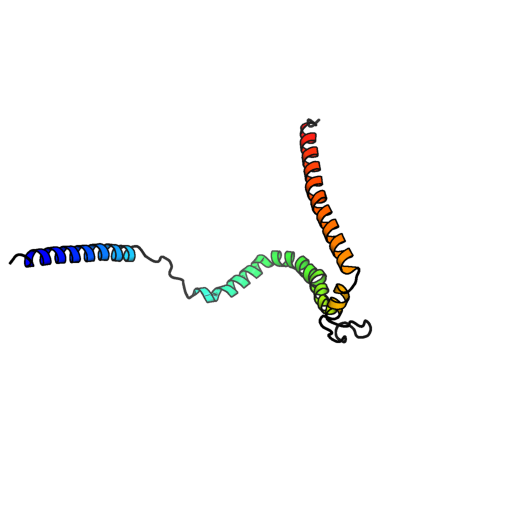 1
ATOM 671 N N . LEU A 1 80 ? -0.852 -11.693 5.085 1.00 88.94 80 LEU A N 1
ATOM 672 C CA . LEU A 1 80 ? -1.837 -12.621 5.664 1.00 88.94 80 LEU A CA 1
ATOM 673 C C . LEU A 1 80 ? -2.092 -12.330 7.150 1.00 88.94 80 LEU A C 1
ATOM 675 O O . LEU A 1 80 ? -3.201 -12.536 7.644 1.00 88.94 80 LEU A O 1
ATOM 679 N N . ASN A 1 81 ? -1.102 -11.773 7.852 1.00 86.50 81 ASN A N 1
ATOM 680 C CA . ASN A 1 81 ? -1.247 -11.368 9.248 1.00 86.50 81 ASN A CA 1
ATOM 681 C C . ASN A 1 81 ? -2.128 -10.121 9.427 1.00 86.50 81 ASN A C 1
ATOM 683 O O . ASN A 1 81 ? -2.447 -9.780 10.560 1.00 86.50 81 ASN A O 1
ATOM 687 N N . ALA A 1 82 ? -2.597 -9.466 8.358 1.00 88.12 82 ALA A N 1
ATOM 688 C CA . ALA A 1 82 ? -3.569 -8.372 8.466 1.00 88.12 82 ALA A CA 1
ATOM 689 C C . ALA A 1 82 ? -4.889 -8.809 9.134 1.00 88.12 82 ALA A C 1
ATOM 691 O O . ALA A 1 82 ? -5.608 -7.981 9.692 1.00 88.12 82 ALA A O 1
ATOM 692 N N . VAL A 1 83 ? -5.176 -10.119 9.159 1.00 87.25 83 VAL A N 1
ATOM 693 C CA . VAL A 1 83 ? -6.294 -10.706 9.916 1.00 87.25 83 VAL A CA 1
ATOM 694 C C . VAL A 1 83 ? -6.236 -10.384 11.417 1.00 87.25 83 VAL A C 1
ATOM 696 O O . VAL A 1 83 ? -7.264 -10.394 12.094 1.00 87.25 83 VAL A O 1
ATOM 699 N N . LEU A 1 84 ? -5.051 -10.058 11.942 1.00 87.06 84 LEU A N 1
ATOM 700 C CA . LEU A 1 84 ? -4.842 -9.729 13.347 1.00 87.06 84 LEU A CA 1
ATOM 701 C C . LEU A 1 84 ? -5.598 -8.475 13.786 1.00 87.06 84 LEU A C 1
ATOM 703 O O . LEU A 1 84 ? -6.004 -8.394 14.936 1.00 87.06 84 LEU A O 1
ATOM 707 N N . ALA A 1 85 ? -5.873 -7.544 12.868 1.00 87.38 85 ALA A N 1
ATOM 708 C CA . ALA A 1 85 ? -6.671 -6.355 13.165 1.00 87.38 85 ALA A CA 1
ATOM 709 C C . ALA A 1 85 ? -8.124 -6.683 13.571 1.00 87.38 85 ALA A C 1
ATOM 711 O O . ALA A 1 85 ? -8.793 -5.857 14.189 1.00 87.38 85 ALA A O 1
ATOM 712 N N . PHE A 1 86 ? -8.608 -7.886 13.240 1.00 89.06 86 PHE A N 1
ATOM 713 C CA . PHE A 1 86 ? -9.963 -8.352 13.546 1.00 89.06 86 PHE A CA 1
ATOM 714 C C . PHE A 1 86 ? -10.028 -9.318 14.736 1.00 89.06 86 PHE A C 1
ATOM 716 O O . PHE A 1 86 ? -11.116 -9.763 15.115 1.00 89.06 86 PHE A O 1
ATOM 723 N N . LYS A 1 87 ? -8.880 -9.670 15.324 1.00 87.25 87 LYS A N 1
ATOM 724 C CA . LYS A 1 87 ? -8.772 -10.610 16.443 1.00 87.25 87 LYS A CA 1
ATOM 725 C C . LYS A 1 87 ? -8.192 -9.915 17.668 1.00 87.25 87 LYS A C 1
ATOM 727 O O . LYS A 1 87 ? -7.299 -9.089 17.540 1.00 87.25 87 LYS A O 1
ATOM 732 N N . ASP A 1 88 ? -8.647 -10.315 18.853 1.00 85.62 88 ASP A N 1
ATOM 733 C CA . ASP A 1 88 ? -8.070 -9.848 20.118 1.00 85.62 88 ASP A CA 1
ATOM 734 C C . ASP A 1 88 ? -6.790 -10.640 20.397 1.00 85.62 88 ASP A C 1
ATOM 736 O O . ASP A 1 88 ? -6.797 -11.668 21.082 1.00 85.62 88 ASP A O 1
ATOM 740 N N . TYR A 1 89 ? -5.716 -10.244 19.712 1.00 81.44 89 TYR A N 1
ATOM 741 C CA . TYR A 1 89 ? -4.469 -10.991 19.691 1.00 81.44 89 TYR A CA 1
ATOM 742 C C . TYR A 1 89 ? -3.818 -11.034 21.068 1.00 81.44 89 TYR A C 1
ATOM 744 O O . TYR A 1 89 ? -3.362 -10.022 21.597 1.00 81.44 89 TYR A O 1
ATOM 752 N N . ASN A 1 90 ? -3.693 -12.242 21.607 1.00 78.31 90 ASN A N 1
ATOM 753 C CA . ASN A 1 90 ? -2.892 -12.503 22.788 1.00 78.31 90 ASN A CA 1
ATOM 754 C C . ASN A 1 90 ? -1.632 -13.276 22.385 1.00 78.31 90 ASN A C 1
ATOM 756 O O . ASN A 1 90 ? -1.724 -14.379 21.842 1.00 78.31 90 ASN A O 1
ATOM 760 N N . VAL A 1 91 ? -0.460 -12.720 22.704 1.00 78.69 91 VAL A N 1
ATOM 761 C CA . VAL A 1 91 ? 0.859 -13.309 22.404 1.00 78.69 91 VAL A CA 1
ATOM 762 C C . VAL A 1 91 ? 0.979 -14.743 22.938 1.00 78.69 91 VAL A C 1
ATOM 764 O O . VAL A 1 91 ? 1.580 -15.587 22.283 1.00 78.69 91 VAL A O 1
ATOM 767 N N . ILE A 1 92 ? 0.338 -15.048 24.073 1.00 80.75 92 ILE A N 1
ATOM 768 C CA . ILE A 1 92 ? 0.360 -16.371 24.716 1.00 80.75 92 ILE A CA 1
ATOM 769 C C . ILE A 1 92 ? -0.496 -17.393 23.947 1.00 80.75 92 ILE A C 1
ATOM 771 O O . ILE A 1 92 ? -0.149 -18.568 23.881 1.00 80.75 92 ILE A O 1
ATOM 775 N N . LYS A 1 93 ? -1.616 -16.965 23.347 1.00 75.38 93 LYS A N 1
ATOM 776 C CA . LYS A 1 93 ? -2.553 -17.848 22.617 1.00 75.38 93 LYS A CA 1
ATOM 777 C C . LYS A 1 93 ? -2.252 -17.946 21.115 1.00 75.38 93 LYS A C 1
ATOM 779 O O . LYS A 1 93 ? -2.846 -18.768 20.416 1.00 75.38 93 LYS A O 1
ATOM 784 N N . GLY A 1 94 ? -1.347 -17.109 20.607 1.00 75.19 94 GLY A N 1
ATOM 785 C CA . GLY A 1 94 ? -0.998 -17.032 19.192 1.00 75.19 94 GLY A CA 1
ATOM 786 C C . GLY A 1 94 ? -2.122 -16.483 18.298 1.00 75.19 94 GLY A C 1
ATOM 787 O O . GLY A 1 94 ? -3.241 -16.191 18.728 1.00 75.19 94 GLY A O 1
ATOM 788 N N . ILE A 1 95 ? -1.818 -16.346 17.004 1.00 71.88 95 ILE A N 1
ATOM 789 C CA . ILE A 1 95 ? -2.712 -15.753 15.984 1.00 71.88 95 ILE A CA 1
ATOM 790 C C . ILE A 1 95 ? -3.967 -16.620 15.758 1.00 71.88 95 ILE A C 1
ATOM 792 O O . ILE A 1 95 ? -5.058 -16.119 15.463 1.00 71.88 95 ILE A O 1
ATOM 796 N N . TRP A 1 96 ? -3.820 -17.938 15.909 1.00 73.25 96 TRP A N 1
ATOM 797 C CA . TRP A 1 96 ? -4.867 -18.919 15.625 1.00 73.25 96 TRP A CA 1
ATOM 798 C C . TRP A 1 96 ? -5.774 -19.217 16.827 1.00 73.25 96 TRP A C 1
ATOM 800 O O . TRP A 1 96 ? -6.936 -19.538 16.610 1.00 73.25 96 TRP A O 1
ATOM 810 N N . GLY A 1 97 ? -5.297 -19.033 18.067 1.00 73.81 97 GLY A N 1
ATOM 811 C CA . GLY A 1 97 ? -6.076 -19.250 19.297 1.00 73.81 97 GLY A CA 1
ATOM 812 C C . GLY A 1 97 ? -6.775 -18.004 19.857 1.00 73.81 97 GLY A C 1
ATOM 813 O O . GLY A 1 97 ? -7.480 -18.089 20.862 1.00 73.81 97 GLY A O 1
ATOM 814 N N . SER A 1 98 ? -6.570 -16.839 19.237 1.00 80.75 98 SER A N 1
ATOM 815 C CA . SER A 1 98 ? -7.158 -15.568 19.677 1.00 80.75 98 SER A CA 1
ATOM 816 C C . SER A 1 98 ? -8.597 -15.389 19.154 1.00 80.75 98 SER A C 1
ATOM 818 O O . SER A 1 98 ? -8.844 -15.665 17.973 1.00 80.75 98 SER A O 1
ATOM 820 N N . PRO A 1 99 ? -9.551 -14.929 19.993 1.00 83.88 99 PRO A N 1
ATOM 821 C CA . PRO A 1 99 ? -10.953 -14.786 19.608 1.00 83.88 99 PRO A CA 1
ATOM 822 C C . PRO A 1 99 ? -11.146 -13.679 18.564 1.00 83.88 99 PRO A C 1
ATOM 824 O O . PRO A 1 99 ? -10.456 -12.657 18.565 1.00 83.88 99 PRO A O 1
ATOM 827 N N . TRP A 1 100 ? -12.106 -13.887 17.663 1.00 87.94 100 TRP A N 1
ATOM 828 C CA . TRP A 1 100 ? -12.481 -12.904 16.649 1.00 87.94 100 TRP A CA 1
ATOM 829 C C . TRP A 1 100 ? -13.357 -11.810 17.265 1.00 87.94 100 TRP A C 1
ATOM 831 O O . TRP A 1 100 ? -14.424 -12.103 17.799 1.00 87.94 100 TRP A O 1
ATOM 841 N N . VAL A 1 101 ? -12.927 -10.551 17.172 1.00 87.69 101 VAL A N 1
ATOM 842 C CA . VAL A 1 101 ? -13.614 -9.384 17.764 1.00 87.69 101 VAL A CA 1
ATOM 843 C C . VAL A 1 101 ? -14.091 -8.367 16.725 1.00 87.69 101 VAL A C 1
ATOM 845 O O . VAL A 1 101 ? -14.644 -7.322 17.075 1.00 87.69 101 VAL A O 1
ATOM 848 N N . GLY A 1 102 ? -13.913 -8.668 15.435 1.00 87.81 102 GLY A N 1
ATOM 849 C CA . GLY A 1 102 ? -14.423 -7.859 14.332 1.00 87.81 102 GLY A CA 1
ATOM 850 C C . GLY A 1 102 ? -13.853 -6.441 14.346 1.00 87.81 102 GLY A C 1
ATOM 851 O O . GLY A 1 102 ? -12.643 -6.253 14.296 1.00 87.81 102 GLY A O 1
ATOM 852 N N . PHE A 1 103 ? -14.723 -5.430 14.413 1.00 91.31 103 PHE A N 1
ATOM 853 C CA . PHE A 1 103 ? -14.337 -4.020 14.269 1.00 91.31 103 PHE A CA 1
ATOM 854 C C . PHE A 1 103 ? -13.981 -3.297 15.576 1.00 91.31 103 PHE A C 1
ATOM 856 O O . PHE A 1 103 ? -13.808 -2.077 15.568 1.00 91.31 103 PHE A O 1
ATOM 863 N N . LYS A 1 104 ? -13.862 -4.013 16.701 1.00 91.88 104 LYS A N 1
ATOM 864 C CA . LYS A 1 104 ? -13.570 -3.410 18.015 1.00 91.88 104 LYS A CA 1
ATOM 865 C C . LYS A 1 104 ? -12.328 -2.508 17.983 1.00 91.88 104 LYS A C 1
ATOM 867 O O . LYS A 1 104 ? -12.402 -1.359 18.406 1.00 91.88 104 LYS A O 1
ATOM 872 N N . HIS A 1 105 ? -11.216 -2.999 17.434 1.00 91.12 105 HIS A N 1
ATOM 873 C CA . HIS A 1 105 ? -9.961 -2.242 17.358 1.00 91.12 105 HIS A CA 1
ATOM 874 C C . HIS A 1 105 ? -10.055 -1.021 16.439 1.00 91.12 105 HIS A C 1
ATOM 876 O O . HIS A 1 105 ? -9.485 0.020 16.750 1.00 91.12 105 HIS A O 1
ATOM 882 N N . PHE A 1 106 ? -10.823 -1.112 15.350 1.00 92.06 106 PHE A N 1
ATOM 883 C CA . PHE A 1 106 ? -11.051 0.019 14.452 1.00 92.06 106 PHE A CA 1
ATOM 884 C C . PHE A 1 106 ? -11.832 1.141 15.142 1.00 92.06 106 PHE A C 1
ATOM 886 O O . PHE A 1 106 ? -11.427 2.293 15.046 1.00 92.06 106 PHE A O 1
ATOM 893 N N . ARG A 1 107 ? -12.903 0.826 15.887 1.00 92.25 107 ARG A N 1
ATOM 894 C CA . ARG A 1 107 ? -13.666 1.841 16.642 1.00 92.25 107 ARG A CA 1
ATOM 895 C C . ARG A 1 107 ? -12.788 2.562 17.660 1.00 92.25 107 ARG A C 1
ATOM 897 O O . ARG A 1 107 ? -12.713 3.782 17.623 1.00 92.25 107 ARG A O 1
ATOM 904 N N . LEU A 1 108 ? -12.040 1.803 18.466 1.00 92.06 108 LEU A N 1
ATOM 905 C CA . LEU A 1 108 ? -11.089 2.360 19.436 1.00 92.06 108 LEU A CA 1
ATOM 906 C C . LEU A 1 108 ? -10.033 3.259 18.776 1.00 92.06 108 LEU A C 1
ATOM 908 O O . LEU A 1 108 ? -9.623 4.265 19.348 1.00 92.06 108 LEU A O 1
ATOM 912 N N . PHE A 1 109 ? -9.590 2.905 17.570 1.00 91.81 109 PHE A N 1
ATOM 913 C CA . PHE A 1 109 ? -8.630 3.701 16.815 1.00 91.81 109 PHE A CA 1
ATOM 914 C C . PHE A 1 109 ? -9.232 5.015 16.296 1.00 91.81 109 PHE A C 1
ATOM 916 O O . PHE A 1 109 ? -8.589 6.054 16.422 1.00 91.81 109 PHE A O 1
ATOM 923 N N . PHE A 1 110 ? -10.460 4.998 15.770 1.00 93.62 110 PHE A N 1
ATOM 924 C CA . PHE A 1 110 ? -11.142 6.204 15.279 1.00 93.62 110 PHE A CA 1
ATOM 925 C C . PHE A 1 110 ? -11.639 7.129 16.399 1.00 93.62 110 PHE A C 1
ATOM 927 O O . PHE A 1 110 ? -11.688 8.342 16.208 1.00 93.62 110 PHE A O 1
ATOM 934 N N . GLU A 1 111 ? -11.991 6.575 17.560 1.00 94.38 111 GLU A N 1
ATOM 935 C CA . GLU A 1 111 ? -12.402 7.331 18.751 1.00 94.38 111 GLU A CA 1
ATOM 936 C C . GLU A 1 111 ? -11.214 7.989 19.470 1.00 94.38 111 GLU A C 1
ATOM 938 O O . GLU A 1 111 ? -11.402 8.850 20.330 1.00 94.38 111 GLU A O 1
ATOM 943 N N . ASN A 1 112 ? -9.976 7.622 19.118 1.00 93.56 112 ASN A N 1
ATOM 944 C CA . ASN A 1 112 ? -8.793 8.219 19.717 1.00 93.56 112 ASN A CA 1
ATOM 945 C C . ASN A 1 112 ? -8.676 9.709 19.324 1.00 93.56 112 ASN A C 1
ATOM 947 O O . ASN A 1 112 ? -8.609 10.023 18.132 1.00 93.56 112 ASN A O 1
ATOM 951 N N . PRO A 1 113 ? -8.551 10.641 20.288 1.00 93.50 113 PRO A N 1
ATOM 952 C CA . PRO A 1 113 ? -8.455 12.074 19.999 1.00 93.50 113 PRO A CA 1
ATOM 953 C C . PRO A 1 113 ? -7.249 12.453 19.123 1.00 93.50 113 PRO A C 1
ATOM 955 O O . PRO A 1 113 ? -7.287 13.463 18.425 1.00 93.50 113 PRO A O 1
ATOM 958 N N . GLN A 1 114 ? -6.181 11.649 19.119 1.00 94.88 114 GLN A N 1
ATOM 959 C CA . GLN A 1 114 ? -4.989 11.889 18.301 1.00 94.88 114 GLN A CA 1
ATOM 960 C C . GLN A 1 114 ? -5.143 11.431 16.848 1.00 94.88 114 GLN A C 1
ATOM 962 O O . GLN A 1 114 ? -4.367 11.862 15.995 1.00 94.88 114 G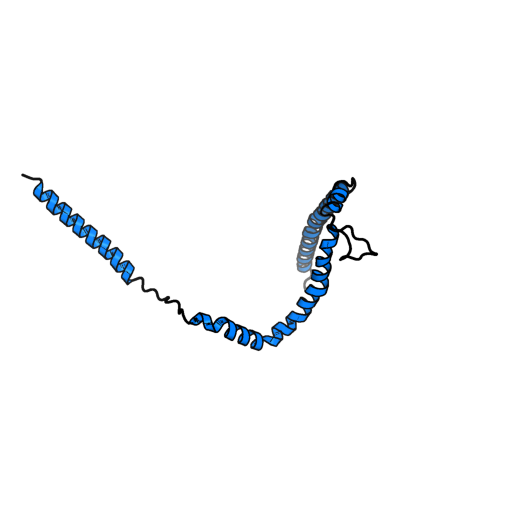LN A O 1
ATOM 967 N N . PHE A 1 115 ? -6.133 10.590 16.537 1.00 95.06 115 PHE A N 1
ATOM 968 C CA . PHE A 1 115 ? -6.295 10.003 15.207 1.00 95.06 115 PHE A CA 1
ATOM 969 C C . PHE A 1 115 ? -6.361 11.075 14.111 1.00 95.06 115 PHE A C 1
ATOM 971 O O . PHE A 1 115 ? -5.578 11.054 13.161 1.00 95.06 115 PHE A O 1
ATOM 978 N N . TRP A 1 116 ? -7.240 12.068 14.273 1.00 94.75 116 TRP A N 1
ATOM 979 C CA . TRP A 1 116 ? -7.416 13.129 13.279 1.00 94.75 116 TRP A CA 1
ATOM 980 C C . TRP A 1 116 ? -6.203 14.046 13.154 1.00 94.75 116 TRP A C 1
ATOM 982 O O . TRP A 1 116 ? -5.905 14.509 12.052 1.00 94.75 116 TRP A O 1
ATOM 992 N N . THR A 1 117 ? -5.493 14.290 14.254 1.00 95.62 117 THR A N 1
ATOM 993 C CA . THR A 1 117 ? -4.238 15.050 14.241 1.00 95.62 117 THR A CA 1
ATOM 994 C C . THR A 1 117 ? -3.183 14.316 13.420 1.00 95.62 117 THR A C 1
ATOM 996 O O . THR A 1 117 ? -2.569 14.912 12.538 1.00 95.62 117 THR A O 1
ATOM 999 N N . LEU A 1 118 ? -3.027 13.007 13.637 1.00 95.94 118 LEU A N 1
ATOM 1000 C CA . LEU A 1 118 ? -2.088 12.175 12.884 1.00 95.94 118 LEU A CA 1
ATOM 1001 C C . LEU A 1 118 ? -2.432 12.140 11.393 1.00 95.94 118 LEU A C 1
ATOM 1003 O O . LEU A 1 118 ? -1.562 12.396 10.565 1.00 95.94 118 LEU A O 1
ATOM 1007 N N . VAL A 1 119 ? -3.700 11.902 11.045 1.00 96.62 119 VAL A N 1
ATOM 1008 C CA . VAL A 1 119 ? -4.150 11.854 9.645 1.00 96.62 119 VAL A CA 1
ATOM 1009 C C . VAL A 1 119 ? -3.897 13.179 8.932 1.00 96.62 119 VAL A C 1
ATOM 1011 O O . VAL A 1 119 ? -3.328 13.185 7.840 1.00 96.62 119 VAL A O 1
ATOM 1014 N N . LYS A 1 120 ? -4.268 14.310 9.546 1.00 96.88 120 LYS A N 1
ATOM 1015 C CA . LYS A 1 120 ? -4.004 15.635 8.969 1.00 96.88 120 LYS A CA 1
ATOM 1016 C C . LYS A 1 120 ? -2.510 15.850 8.776 1.00 96.88 120 LYS A C 1
ATOM 1018 O O . LYS A 1 120 ? -2.109 16.237 7.685 1.00 96.88 120 LYS A O 1
ATOM 1023 N N . ASN A 1 121 ? -1.690 15.541 9.777 1.00 96.81 121 ASN A N 1
ATOM 1024 C CA . ASN A 1 121 ? -0.241 15.701 9.686 1.00 96.81 121 ASN A CA 1
ATOM 1025 C C . ASN A 1 121 ? 0.362 14.863 8.555 1.00 96.81 121 ASN A C 1
ATOM 1027 O O . ASN A 1 121 ? 1.175 15.375 7.793 1.00 96.81 121 ASN A O 1
ATOM 1031 N N . THR A 1 122 ? -0.057 13.605 8.397 1.00 96.75 122 THR A N 1
ATOM 1032 C CA . THR A 1 122 ? 0.397 12.760 7.286 1.00 96.75 122 THR A CA 1
ATOM 1033 C C . THR A 1 122 ? -0.041 13.326 5.940 1.00 96.75 122 THR A C 1
ATOM 1035 O O . THR A 1 122 ? 0.782 13.402 5.037 1.00 96.75 122 THR A O 1
ATOM 1038 N N . ILE A 1 123 ? -1.289 13.783 5.798 1.00 97.75 123 ILE A N 1
ATOM 1039 C CA . ILE A 1 123 ? -1.777 14.387 4.548 1.00 97.75 123 ILE A CA 1
ATOM 1040 C C . ILE A 1 123 ? -1.009 15.674 4.223 1.00 97.75 123 ILE A C 1
ATOM 1042 O O . ILE A 1 123 ? -0.568 15.845 3.088 1.00 97.75 123 ILE A O 1
ATOM 1046 N N . PHE A 1 124 ? -0.804 16.555 5.205 1.00 97.50 124 PHE A N 1
ATOM 1047 C CA . PHE A 1 124 ? -0.018 17.778 5.035 1.00 97.50 124 PHE A CA 1
ATOM 1048 C C . PHE A 1 124 ? 1.428 17.463 4.646 1.00 97.50 124 PHE A C 1
ATOM 1050 O O . PHE A 1 124 ? 1.950 18.058 3.704 1.00 97.50 124 PHE A O 1
ATOM 1057 N N . LEU A 1 125 ? 2.055 16.496 5.319 1.00 97.12 125 LEU A N 1
ATOM 1058 C CA . LEU A 1 125 ? 3.417 16.067 5.018 1.00 97.12 125 LEU A CA 1
ATOM 1059 C C . LEU A 1 125 ? 3.511 15.466 3.611 1.00 97.12 125 LEU A C 1
ATOM 1061 O O . LEU A 1 125 ? 4.354 15.889 2.828 1.00 97.12 125 LEU A O 1
ATOM 1065 N N . SER A 1 126 ? 2.627 14.533 3.250 1.00 96.81 126 SER A N 1
ATOM 1066 C CA . SER A 1 126 ? 2.576 13.951 1.904 1.00 96.81 126 SER A CA 1
ATOM 1067 C C . SER A 1 126 ? 2.313 15.009 0.830 1.00 96.81 126 SER A C 1
ATOM 1069 O O . SER A 1 126 ? 2.934 14.963 -0.229 1.00 96.81 126 SER A O 1
ATOM 1071 N N . GLY A 1 127 ? 1.459 15.996 1.109 1.00 96.94 127 GLY A N 1
ATOM 1072 C CA . GLY A 1 127 ? 1.234 17.142 0.229 1.00 96.94 127 GLY A CA 1
ATOM 1073 C C . GLY A 1 127 ? 2.502 17.971 0.027 1.00 96.94 127 GLY A C 1
ATOM 1074 O O . GLY A 1 127 ? 2.876 18.250 -1.110 1.00 96.94 127 GLY A O 1
ATOM 1075 N N . TYR A 1 128 ? 3.216 18.294 1.109 1.00 96.38 128 TYR A N 1
ATOM 1076 C CA . TYR A 1 128 ? 4.505 18.983 1.031 1.00 96.38 128 TYR A CA 1
ATOM 1077 C C . TYR A 1 128 ? 5.540 18.175 0.238 1.00 96.38 128 TYR A C 1
ATOM 1079 O O . TYR A 1 128 ? 6.243 18.732 -0.601 1.00 96.38 128 TYR A O 1
ATOM 1087 N N . LEU A 1 129 ? 5.597 16.852 0.432 1.00 96.00 129 LEU A N 1
ATOM 1088 C CA . LEU A 1 129 ? 6.486 15.969 -0.327 1.00 96.00 129 LEU A CA 1
ATOM 1089 C C . LEU A 1 129 ? 6.187 15.988 -1.826 1.00 96.00 129 LEU A C 1
ATOM 1091 O O . LEU A 1 129 ? 7.117 15.915 -2.616 1.00 96.00 129 LEU A O 1
ATOM 1095 N N . ILE A 1 130 ? 4.925 16.091 -2.234 1.00 96.31 130 ILE A N 1
ATOM 1096 C CA . ILE A 1 130 ? 4.571 16.198 -3.654 1.00 96.31 130 ILE A CA 1
ATOM 1097 C C . ILE A 1 130 ? 4.968 17.577 -4.188 1.00 96.31 130 ILE A C 1
ATOM 1099 O O . ILE A 1 130 ? 5.633 17.674 -5.218 1.00 96.31 130 ILE A O 1
ATOM 1103 N N . LEU A 1 131 ? 4.608 18.639 -3.462 1.00 95.75 131 LEU A N 1
ATOM 1104 C CA . LEU A 1 131 ? 4.870 20.023 -3.865 1.00 95.75 131 LEU A CA 1
ATOM 1105 C C . LEU A 1 131 ? 6.356 20.380 -3.894 1.00 95.75 131 LEU A C 1
ATOM 1107 O O . LEU A 1 131 ? 6.750 21.226 -4.684 1.00 95.75 131 LEU A O 1
ATOM 1111 N N . ALA A 1 132 ? 7.180 19.761 -3.054 1.00 94.75 132 ALA A N 1
ATOM 1112 C CA . ALA A 1 132 ? 8.624 19.967 -3.046 1.00 94.75 132 ALA A CA 1
ATOM 1113 C C . ALA A 1 132 ? 9.345 18.886 -3.863 1.00 94.75 132 ALA A C 1
ATOM 1115 O O . ALA A 1 132 ? 10.187 19.186 -4.705 1.00 94.75 132 ALA A O 1
ATOM 1116 N N . GLY A 1 133 ? 8.994 17.618 -3.654 1.00 94.12 133 GLY A N 1
ATOM 1117 C CA . GLY A 1 133 ? 9.685 16.470 -4.237 1.00 94.12 133 GLY A CA 1
ATOM 1118 C C . GLY A 1 133 ? 9.501 16.314 -5.742 1.00 94.12 133 GLY A C 1
ATOM 1119 O O . GLY A 1 133 ? 10.363 15.714 -6.374 1.00 94.12 133 GLY A O 1
ATOM 1120 N N . PHE A 1 134 ? 8.439 16.866 -6.339 1.00 95.44 134 PHE A N 1
ATOM 1121 C CA . PHE A 1 134 ? 8.290 16.883 -7.797 1.00 95.44 134 PHE A CA 1
ATOM 1122 C C . PHE A 1 134 ? 8.985 18.093 -8.452 1.00 95.44 134 PHE A C 1
ATOM 1124 O O . PHE A 1 134 ? 9.815 17.880 -9.337 1.00 95.44 134 PHE A O 1
ATOM 1131 N N . PRO A 1 135 ? 8.748 19.353 -8.032 1.00 95.31 135 PRO A N 1
ATOM 1132 C CA . PRO A 1 135 ? 9.322 20.515 -8.712 1.00 95.31 135 PRO A CA 1
ATOM 1133 C C . PRO A 1 135 ? 10.815 20.711 -8.458 1.00 95.31 135 PRO A C 1
ATOM 1135 O O . PRO A 1 135 ? 11.518 21.138 -9.368 1.00 95.31 135 PRO A O 1
ATOM 1138 N N . ILE A 1 136 ? 11.326 20.392 -7.261 1.00 95.44 136 ILE A N 1
ATOM 1139 C CA . ILE A 1 136 ? 12.742 20.625 -6.932 1.00 95.44 136 ILE A CA 1
ATOM 1140 C C . ILE A 1 136 ? 13.670 19.824 -7.862 1.00 95.44 136 ILE A C 1
ATOM 1142 O O . ILE A 1 136 ? 14.541 20.443 -8.473 1.00 95.44 136 ILE A O 1
ATOM 1146 N N . PRO A 1 137 ? 13.496 18.499 -8.065 1.00 94.12 137 PRO A N 1
ATOM 1147 C CA . PRO A 1 137 ? 14.315 17.755 -9.022 1.00 94.12 137 PRO A CA 1
ATOM 1148 C C . PRO A 1 137 ? 14.185 18.257 -10.463 1.00 94.12 137 PRO A C 1
ATOM 1150 O O . PRO A 1 137 ? 15.172 18.246 -11.191 1.00 94.12 137 PRO A O 1
ATOM 1153 N N . ILE A 1 138 ? 13.001 18.728 -10.875 1.00 94.88 138 ILE A N 1
ATOM 1154 C CA . ILE A 1 138 ? 12.781 19.285 -12.220 1.00 94.88 138 ILE A CA 1
ATOM 1155 C C . ILE A 1 138 ? 13.568 20.582 -12.395 1.00 94.88 138 ILE A C 1
ATOM 1157 O O . ILE A 1 138 ? 14.282 20.739 -13.382 1.00 94.88 138 ILE A O 1
ATOM 1161 N N . ILE A 1 139 ? 13.483 21.494 -11.427 1.00 94.81 139 ILE A N 1
ATOM 1162 C CA . ILE A 1 139 ? 14.233 22.752 -11.441 1.00 94.81 139 ILE A CA 1
ATOM 1163 C C . ILE A 1 139 ? 15.738 22.463 -11.438 1.00 94.81 139 ILE A C 1
ATOM 1165 O O . ILE A 1 139 ? 16.465 23.030 -12.247 1.00 94.81 139 ILE A O 1
ATOM 1169 N N . LEU A 1 140 ? 16.207 21.539 -10.594 1.00 92.31 140 LEU A N 1
ATOM 1170 C CA . LEU A 1 140 ? 17.613 21.125 -10.563 1.00 92.31 140 LEU A CA 1
ATOM 1171 C C . LEU A 1 140 ? 18.074 20.528 -11.902 1.00 92.31 140 LEU A C 1
ATOM 1173 O O . LEU A 1 140 ? 19.159 20.864 -12.373 1.00 92.31 140 LEU A O 1
ATOM 1177 N N . ALA A 1 141 ? 17.251 19.693 -12.542 1.00 92.50 141 ALA A N 1
ATOM 1178 C CA . ALA A 1 141 ? 17.545 19.135 -13.860 1.00 92.50 141 ALA A CA 1
ATOM 1179 C C . ALA A 1 141 ? 17.600 20.217 -14.949 1.00 92.50 141 ALA A C 1
ATOM 1181 O O . ALA A 1 141 ? 18.491 20.181 -15.792 1.00 92.50 141 ALA A O 1
ATOM 1182 N N . LEU A 1 142 ? 16.698 21.204 -14.913 1.00 92.25 142 LEU A N 1
ATOM 1183 C CA . LEU A 1 142 ? 16.685 22.325 -15.859 1.00 92.25 142 LEU A CA 1
ATOM 1184 C C . LEU A 1 142 ? 17.890 23.253 -15.669 1.00 92.25 142 LEU A C 1
ATOM 1186 O O . LEU A 1 142 ? 18.513 23.649 -16.651 1.00 92.25 142 LEU A O 1
ATOM 1190 N N . ILE A 1 143 ? 18.259 23.556 -14.421 1.00 93.25 143 ILE A N 1
ATOM 1191 C CA . ILE A 1 143 ? 19.457 24.343 -14.103 1.00 93.25 143 ILE A CA 1
ATOM 1192 C C . ILE A 1 143 ? 20.714 23.606 -14.575 1.00 93.25 143 ILE A C 1
ATOM 1194 O O . ILE A 1 143 ? 21.557 24.209 -15.232 1.00 93.25 143 ILE A O 1
ATOM 1198 N N . GLY A 1 144 ? 20.828 22.307 -14.280 1.00 85.94 144 GLY A N 1
ATOM 1199 C CA . GLY A 1 144 ? 21.950 21.475 -14.724 1.00 85.94 144 GLY A CA 1
ATOM 1200 C C . GLY A 1 144 ? 22.035 21.335 -16.246 1.00 85.94 144 GLY A C 1
ATOM 1201 O O . GLY A 1 144 ? 23.121 21.374 -16.818 1.00 85.94 144 GLY A O 1
ATOM 1202 N N . ALA A 1 145 ? 20.892 21.224 -16.924 1.00 84.62 145 ALA A N 1
ATOM 1203 C CA . ALA A 1 145 ? 20.834 21.187 -18.382 1.00 84.62 145 ALA A CA 1
ATOM 1204 C C . ALA A 1 145 ? 21.266 22.525 -19.007 1.00 84.62 145 ALA A C 1
ATOM 1206 O O . ALA A 1 145 ? 21.980 22.536 -20.007 1.00 84.62 145 ALA A O 1
ATOM 1207 N N . PHE A 1 146 ? 20.880 23.650 -18.400 1.00 75.75 146 PHE A N 1
ATOM 1208 C CA . PHE A 1 146 ? 21.255 24.984 -18.867 1.00 75.75 146 PHE A CA 1
ATOM 1209 C C . PHE A 1 146 ? 22.725 25.323 -18.566 1.00 75.75 146 PHE A C 1
ATOM 1211 O O . PHE A 1 146 ? 23.392 25.945 -19.388 1.00 75.75 146 PHE A O 1
ATOM 1218 N N . SER A 1 147 ? 23.277 24.867 -17.437 1.00 72.75 147 SER A N 1
ATOM 1219 C CA . SER A 1 147 ? 24.702 25.043 -17.119 1.00 72.75 147 SER A CA 1
ATOM 1220 C C . SER A 1 147 ? 25.617 24.118 -17.936 1.00 72.75 147 SER A C 1
ATOM 1222 O O . SER A 1 147 ? 26.739 24.506 -18.265 1.00 72.75 147 SER A O 1
ATOM 1224 N N . GLY A 1 148 ? 25.126 22.948 -18.364 1.00 63.44 148 GLY A N 1
ATOM 1225 C CA . GLY A 1 148 ? 25.800 22.051 -19.315 1.00 63.44 148 GLY A CA 1
ATOM 1226 C C . GLY A 1 148 ? 25.902 22.590 -20.751 1.00 63.44 148 GLY A C 1
ATOM 1227 O O . GLY A 1 148 ? 26.716 22.093 -21.525 1.00 63.44 148 GLY A O 1
ATOM 1228 N N . ILE A 1 149 ? 25.138 23.633 -21.101 1.00 61.03 149 ILE A N 1
ATOM 1229 C CA . ILE A 1 149 ? 25.276 24.378 -22.368 1.00 61.03 149 ILE A CA 1
ATOM 1230 C C . ILE A 1 149 ? 26.480 25.345 -22.330 1.00 61.03 149 ILE A C 1
ATOM 1232 O O . ILE A 1 149 ? 26.972 25.742 -23.385 1.00 61.03 149 ILE A O 1
ATOM 1236 N N . PHE A 1 150 ? 26.997 25.694 -21.142 1.00 59.34 150 PHE A N 1
ATOM 1237 C CA . PHE A 1 150 ? 28.046 26.713 -20.966 1.00 59.34 150 PHE A CA 1
ATOM 1238 C C . PHE A 1 150 ? 29.445 26.164 -20.641 1.00 59.34 150 PHE A C 1
ATOM 1240 O O . PHE A 1 150 ? 30.405 26.931 -20.610 1.00 59.34 150 PHE A O 1
ATOM 1247 N N . LEU A 1 151 ? 29.596 24.851 -20.434 1.00 64.06 151 LEU A N 1
ATOM 1248 C CA . LEU A 1 151 ? 30.910 24.207 -20.442 1.00 64.06 151 LEU A CA 1
ATOM 1249 C C . LEU A 1 151 ? 31.158 23.636 -21.841 1.00 64.06 151 LEU A C 1
ATOM 1251 O O . LEU A 1 151 ? 30.758 22.498 -22.107 1.00 64.06 151 LEU A O 1
ATOM 1255 N N . PRO A 1 152 ? 31.817 24.378 -22.760 1.00 53.03 152 PRO A N 1
ATOM 1256 C CA . PRO A 1 152 ? 32.395 23.732 -23.921 1.00 53.03 152 PRO A CA 1
ATOM 1257 C C . PRO A 1 152 ? 33.300 22.633 -23.381 1.00 53.03 152 PRO A C 1
ATOM 1259 O O . PRO A 1 152 ? 34.177 22.894 -22.560 1.00 53.03 152 PRO A O 1
ATOM 1262 N N . LYS A 1 153 ? 33.024 21.401 -23.806 1.00 60.38 153 LYS A N 1
ATOM 1263 C CA . LYS A 1 153 ? 33.851 20.219 -23.593 1.00 60.38 153 LYS A CA 1
ATOM 1264 C C . LYS A 1 153 ? 35.316 20.599 -23.840 1.00 60.38 153 LYS A C 1
ATOM 1266 O O . LYS A 1 153 ? 35.754 20.622 -24.990 1.00 60.38 153 LYS A O 1
ATOM 1271 N N . GLN A 1 154 ? 36.055 20.953 -22.787 1.00 59.03 154 GLN A N 1
ATOM 1272 C CA . GLN A 1 154 ? 37.504 20.992 -22.875 1.00 59.03 154 GLN A CA 1
ATOM 1273 C C . GLN A 1 154 ? 37.941 19.538 -23.014 1.00 59.03 154 GLN A C 1
ATOM 1275 O O . GLN A 1 154 ? 37.449 18.668 -22.293 1.00 59.03 154 GLN A O 1
ATOM 1280 N N . ARG A 1 155 ? 38.717 19.301 -24.071 1.00 55.00 155 ARG A N 1
ATOM 1281 C CA . ARG A 1 155 ? 39.220 17.992 -24.488 1.00 55.00 155 ARG A CA 1
ATOM 1282 C C . ARG A 1 155 ? 39.900 17.250 -23.350 1.00 55.00 155 ARG A C 1
ATOM 1284 O O . ARG A 1 155 ? 40.595 17.922 -22.561 1.00 55.00 155 ARG A O 1
#

Foldseek 3Di:
DPVPVVVVVVVVVVVVVCCVVVVVVVVVVVVPPPPDDPPPPPPVCPVVVVVVVCVVPVVVVVVVVVVVVVCCVPPVVVVVLVQVCQFPDDPVLHPVRTDGNGCPNVVVLVPDPCNVVVVVVVVVVVVVCCVCVPVVVVVVVVVVVVVVVVDDPDD